Protein AF-A0AAE4V0A4-F1 (afdb_monomer_lite)

pLDDT: mean 91.13, std 12.95, range [42.94, 98.69]

Secondary structure (DSSP, 8-state):
----PPP-PPPPPP--HHHHHHTTTT-S-----SS---SHHHHHHHSTTTHHHHHHHHHH-GGGGG-

Radius of gyration: 24.74 Å; chains: 1; bounding box: 61×25×46 Å

InterPro domains:
  IPR037062 Malic enzyme, N-terminal domain superfamily [G3DSA:3.40.50.10380] (3-67)
  IPR046346 Aminoacid dehydrogenase-like, N-terminal domain superfamily [SSF53223] (20-64)

Structure (mmCIF, N/CA/C/O backbone):
data_AF-A0AAE4V0A4-F1
#
_entry.id   AF-A0AAE4V0A4-F1
#
loop_
_atom_site.group_PDB
_atom_site.id
_atom_site.type_symbol
_atom_site.label_atom_id
_atom_site.label_alt_id
_atom_site.label_comp_id
_atom_site.label_asym_id
_atom_site.label_entity_id
_atom_site.label_seq_id
_atom_site.pdbx_PDB_ins_code
_atom_site.Cartn_x
_atom_site.Cartn_y
_atom_site.Cartn_z
_atom_site.occupancy
_atom_site.B_iso_or_equiv
_atom_site.auth_seq_id
_atom_site.auth_comp_id
_atom_site.auth_asym_id
_atom_site.auth_atom_id
_atom_site.pdbx_PDB_model_num
ATOM 1 N N . MET A 1 1 ? -41.611 0.750 -35.384 1.00 42.94 1 MET A N 1
ATOM 2 C CA . MET A 1 1 ? -42.141 1.366 -34.150 1.00 42.94 1 MET A CA 1
ATOM 3 C C . MET A 1 1 ? -40.996 1.363 -33.145 1.00 42.94 1 MET A C 1
ATOM 5 O O . MET A 1 1 ? -40.662 0.296 -32.651 1.00 42.94 1 MET A O 1
ATOM 9 N N . SER A 1 2 ? -40.287 2.482 -32.981 1.00 53.88 2 SER A N 1
ATOM 10 C CA . SER A 1 2 ? -39.117 2.560 -32.093 1.00 53.88 2 SER A CA 1
ATOM 11 C C . SER A 1 2 ? -39.579 3.101 -30.745 1.00 53.88 2 SER A C 1
ATOM 13 O O . SER A 1 2 ? -40.093 4.217 -30.697 1.00 53.88 2 SER A O 1
ATOM 15 N N . ILE A 1 3 ? -39.466 2.302 -29.684 1.00 60.78 3 ILE A N 1
ATOM 16 C CA . ILE A 1 3 ? -39.698 2.778 -28.320 1.00 60.78 3 ILE A CA 1
ATOM 17 C C . ILE A 1 3 ? -38.441 3.520 -27.866 1.00 60.78 3 ILE A C 1
ATOM 19 O O . ILE A 1 3 ? -37.382 2.930 -27.675 1.00 60.78 3 ILE A O 1
ATOM 23 N N . VAL A 1 4 ? -38.538 4.839 -27.764 1.00 58.78 4 VAL A N 1
ATOM 24 C CA . VAL A 1 4 ? -37.505 5.642 -27.115 1.00 58.78 4 VAL A CA 1
ATOM 25 C C . VAL A 1 4 ? -37.775 5.5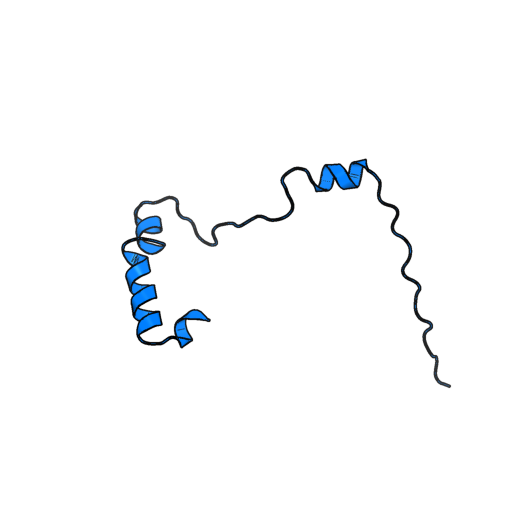27 -25.618 1.00 58.78 4 VAL A C 1
ATOM 27 O O . VAL A 1 4 ? -38.797 6.018 -25.149 1.00 58.78 4 VAL A O 1
ATOM 30 N N . SER A 1 5 ? -36.919 4.815 -24.882 1.00 67.25 5 SER A N 1
ATOM 31 C CA . SER A 1 5 ? -36.988 4.790 -23.418 1.00 67.25 5 SER A CA 1
ATOM 32 C C . SER A 1 5 ? -36.712 6.194 -22.885 1.00 67.25 5 SER A C 1
ATOM 34 O O . SER A 1 5 ? -35.668 6.775 -23.182 1.00 67.25 5 SER A O 1
ATOM 36 N N . GLU A 1 6 ? -37.657 6.747 -22.130 1.00 70.69 6 GLU A N 1
ATOM 37 C CA . GLU A 1 6 ? -37.504 8.051 -21.488 1.00 70.69 6 GLU A CA 1
ATOM 38 C C . GLU A 1 6 ? -36.376 8.021 -20.440 1.00 70.69 6 GLU A C 1
ATOM 40 O O . GLU A 1 6 ? -36.164 6.994 -19.785 1.00 70.69 6 GLU A O 1
ATOM 45 N N . PRO A 1 7 ? -35.637 9.131 -20.256 1.00 62.69 7 PRO A N 1
ATOM 46 C CA . PRO A 1 7 ? -34.587 9.200 -19.252 1.00 62.69 7 PRO A CA 1
ATOM 47 C C . PRO A 1 7 ? -35.206 9.148 -17.851 1.00 62.69 7 PRO A C 1
ATOM 49 O O . PRO A 1 7 ? -35.991 10.013 -17.470 1.00 62.69 7 PRO A O 1
ATOM 52 N N . THR A 1 8 ? -34.844 8.134 -17.064 1.00 67.94 8 THR A N 1
ATOM 53 C CA . THR A 1 8 ? -35.222 8.053 -15.650 1.00 67.94 8 THR A CA 1
ATOM 54 C C . THR A 1 8 ? -34.557 9.194 -14.883 1.00 67.94 8 THR A C 1
ATOM 56 O O . THR A 1 8 ? -33.335 9.231 -14.741 1.00 67.94 8 THR A O 1
ATOM 59 N N . THR A 1 9 ? -35.359 10.136 -14.386 1.00 72.44 9 THR A N 1
ATOM 60 C CA . THR A 1 9 ? -34.900 11.195 -13.481 1.00 72.44 9 THR A CA 1
ATOM 61 C C . THR A 1 9 ? -34.282 10.556 -12.232 1.00 72.44 9 THR A C 1
ATOM 63 O O . THR A 1 9 ? -34.942 9.716 -11.613 1.00 72.44 9 THR A O 1
ATOM 66 N N . PRO A 1 10 ? -33.047 10.916 -11.830 1.00 71.62 10 PRO A N 1
ATOM 67 C CA . PRO A 1 10 ? -32.440 10.355 -10.632 1.00 71.62 10 PRO A CA 1
ATOM 68 C C . PRO A 1 10 ? -33.290 10.733 -9.420 1.00 71.62 10 PRO A C 1
ATOM 70 O O . PRO A 1 10 ? -33.539 11.909 -9.146 1.00 71.62 10 PRO A O 1
ATOM 73 N N . GLN A 1 11 ? -33.777 9.716 -8.720 1.00 75.94 11 GLN A N 1
ATOM 74 C CA . GLN A 1 11 ? -34.598 9.897 -7.535 1.00 75.94 11 GLN A CA 1
ATOM 75 C C . GLN A 1 11 ? -33.713 10.426 -6.404 1.00 75.94 11 GLN A C 1
ATOM 77 O O . GLN A 1 11 ? -32.634 9.889 -6.147 1.00 75.94 11 GLN A O 1
ATOM 82 N N . LYS A 1 12 ? -34.144 11.514 -5.759 1.00 80.31 12 LYS A N 1
ATOM 83 C CA . LYS A 1 12 ? -33.409 12.121 -4.647 1.00 80.31 12 LYS A CA 1
ATOM 84 C C . LYS A 1 12 ? -33.354 11.119 -3.492 1.00 80.31 12 LYS A C 1
ATOM 86 O O . LYS A 1 12 ? -34.394 10.728 -2.969 1.00 80.31 12 LYS A O 1
ATOM 91 N N . VAL A 1 13 ? -32.146 10.701 -3.125 1.00 86.94 13 VAL A N 1
ATOM 92 C CA . VAL A 1 13 ? -31.914 9.879 -1.936 1.00 86.94 13 VAL A CA 1
ATOM 93 C C . VAL A 1 13 ? -31.968 10.807 -0.726 1.00 86.94 13 VAL A C 1
ATOM 95 O O . VAL A 1 13 ? -31.184 11.753 -0.642 1.00 86.94 13 VAL A O 1
ATOM 98 N N . GLU A 1 14 ? -32.916 10.573 0.177 1.00 90.69 14 GLU A N 1
ATOM 99 C CA . GLU A 1 14 ? -32.944 11.245 1.477 1.00 90.69 14 GLU A CA 1
ATOM 100 C C . GLU A 1 14 ? -31.940 10.543 2.399 1.00 90.69 14 GLU A C 1
ATOM 102 O O . GLU A 1 14 ? -32.016 9.331 2.583 1.00 90.69 14 GLU A O 1
ATOM 107 N N . LEU A 1 15 ? -30.984 11.304 2.932 1.00 94.56 15 LEU A N 1
ATOM 108 C CA . LEU A 1 15 ? -29.957 10.833 3.861 1.00 94.56 15 L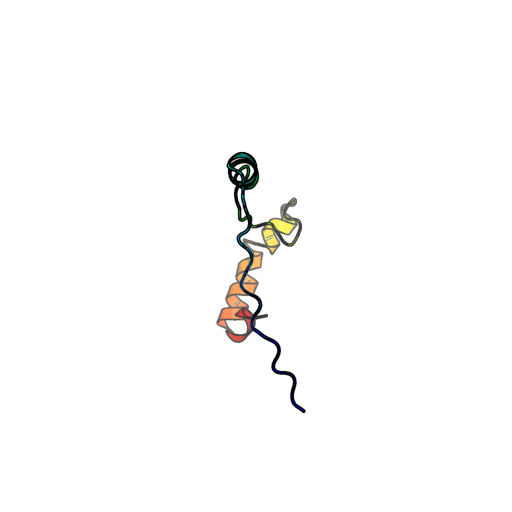EU A CA 1
ATOM 109 C C . LEU A 1 15 ? -30.169 11.530 5.199 1.00 94.56 15 LEU A C 1
ATOM 111 O O . LEU A 1 15 ? -30.354 12.748 5.234 1.00 94.56 15 LEU A O 1
ATOM 115 N N . THR A 1 16 ? -30.129 10.776 6.290 1.00 97.25 16 THR A N 1
ATOM 116 C CA . THR A 1 16 ? -30.200 11.346 7.635 1.00 97.25 16 THR A CA 1
ATOM 117 C C . THR A 1 16 ? -28.819 11.768 8.127 1.00 97.25 16 THR A C 1
ATOM 119 O O . THR A 1 16 ? -27.797 11.185 7.759 1.00 97.25 16 THR A O 1
ATOM 122 N N . ASP A 1 17 ? -28.784 12.760 9.016 1.00 96.56 17 ASP A N 1
ATOM 123 C CA . ASP A 1 17 ? -27.544 13.179 9.671 1.00 96.56 17 ASP A CA 1
ATOM 124 C C . ASP A 1 17 ? -26.889 12.013 10.422 1.00 96.56 17 ASP A C 1
ATOM 126 O O . ASP A 1 17 ? -25.674 11.850 10.366 1.00 96.56 17 ASP A O 1
ATOM 130 N N . GLU A 1 18 ? -27.683 11.163 11.078 1.00 97.62 18 GLU A N 1
ATOM 131 C CA . GLU A 1 18 ? -27.177 9.993 11.799 1.00 97.62 18 GLU A CA 1
ATOM 132 C C . GLU A 1 18 ? -26.445 9.015 10.869 1.00 97.62 18 GLU A C 1
ATOM 134 O O . GLU A 1 18 ? -25.316 8.628 11.171 1.00 97.62 18 GLU A O 1
ATOM 139 N N . GLU A 1 19 ? -27.019 8.684 9.707 1.00 96.44 19 GLU A N 1
ATOM 140 C CA . GLU A 1 19 ? -26.360 7.848 8.691 1.00 96.44 19 GLU A CA 1
ATOM 141 C C . GLU A 1 19 ? -25.070 8.493 8.178 1.00 96.44 19 GLU A C 1
ATOM 143 O O . GLU A 1 19 ? -24.043 7.822 8.030 1.00 96.44 19 GLU A O 1
ATOM 148 N N . ILE A 1 20 ? -25.101 9.807 7.942 1.00 96.12 20 ILE A N 1
ATOM 149 C CA . ILE A 1 20 ? -23.939 10.559 7.471 1.00 96.12 20 ILE A CA 1
ATOM 150 C C . ILE A 1 20 ? -22.826 10.512 8.518 1.00 96.12 20 ILE A C 1
ATOM 152 O O . ILE A 1 20 ? -21.701 10.132 8.189 1.00 96.12 20 ILE A O 1
ATOM 156 N N . PHE A 1 21 ? -23.103 10.873 9.771 1.00 97.25 21 PHE A N 1
ATOM 157 C CA . PHE A 1 21 ? -22.093 10.910 10.827 1.00 97.25 21 PHE A CA 1
ATOM 158 C C . PHE A 1 21 ? -21.570 9.515 11.166 1.00 97.25 21 PHE A C 1
ATOM 160 O O . PHE A 1 21 ? -20.355 9.353 11.298 1.00 97.25 21 PHE A O 1
ATOM 167 N N . ALA A 1 22 ? -22.440 8.502 11.226 1.00 97.06 22 ALA A N 1
ATOM 168 C CA . ALA A 1 22 ? -22.034 7.116 11.439 1.00 97.06 22 ALA A CA 1
ATOM 169 C C . ALA A 1 22 ? -21.069 6.638 10.344 1.00 97.06 22 ALA A C 1
ATOM 171 O O . ALA A 1 22 ? -20.023 6.071 10.657 1.00 97.06 22 ALA A O 1
ATOM 172 N N . GLY A 1 23 ? -21.350 6.953 9.075 1.00 95.44 23 GLY A N 1
ATOM 173 C CA . GLY A 1 23 ? -20.473 6.620 7.947 1.00 95.44 23 GLY A CA 1
ATOM 174 C C . GLY A 1 23 ? -19.120 7.346 7.939 1.00 95.44 23 GLY A C 1
ATOM 175 O O . GLY A 1 23 ? -18.254 7.010 7.135 1.00 95.44 23 GLY A O 1
ATOM 176 N N . HIS A 1 24 ? -18.916 8.343 8.806 1.00 97.00 24 HIS A N 1
ATOM 177 C CA . HIS A 1 24 ? -17.641 9.055 8.948 1.00 97.00 24 HIS A CA 1
ATOM 178 C C . HIS A 1 24 ? -16.787 8.552 10.115 1.00 97.00 24 HIS A C 1
ATOM 180 O O . HIS A 1 24 ? -15.597 8.881 10.186 1.00 97.00 24 HIS A O 1
ATOM 186 N N . ILE A 1 25 ? -17.357 7.757 11.020 1.00 97.06 25 ILE A N 1
ATOM 187 C CA . ILE A 1 25 ? -16.602 7.154 12.114 1.00 97.06 25 ILE A CA 1
ATOM 188 C C . ILE A 1 25 ? -15.586 6.165 11.535 1.00 97.06 25 ILE A C 1
ATOM 190 O O . ILE A 1 25 ? -15.922 5.308 10.728 1.00 97.06 25 ILE A O 1
ATOM 194 N N . GLY A 1 26 ? -14.322 6.290 11.946 1.00 95.06 26 GLY A N 1
ATOM 195 C CA . GLY A 1 26 ? -13.233 5.429 11.468 1.00 95.06 26 GLY A CA 1
ATOM 196 C C . GLY A 1 26 ? -12.587 5.871 10.149 1.00 95.06 26 GLY A C 1
ATOM 197 O O . GLY A 1 26 ? -11.571 5.304 9.760 1.00 95.06 26 GLY A O 1
ATOM 198 N N . GLY A 1 27 ? -13.098 6.927 9.506 1.00 95.50 27 GLY A N 1
ATOM 199 C CA . GLY A 1 27 ? -12.573 7.428 8.236 1.00 95.50 27 GLY A CA 1
ATOM 200 C C . GLY A 1 27 ? -13.128 6.687 7.017 1.00 95.50 27 GLY A C 1
ATOM 201 O O . GLY A 1 27 ? -13.929 5.769 7.129 1.00 95.50 27 GLY A O 1
ATOM 202 N N . LYS A 1 28 ? -12.735 7.141 5.822 1.00 95.69 28 LYS A N 1
ATOM 203 C CA . LYS A 1 28 ? -13.299 6.665 4.541 1.00 95.69 28 LYS A CA 1
ATOM 204 C C . LYS A 1 28 ? -12.331 5.835 3.706 1.00 95.69 28 LYS A C 1
ATOM 206 O O . LYS A 1 28 ? -12.760 5.119 2.812 1.00 95.69 28 LYS A O 1
ATOM 211 N N . LEU A 1 29 ? -11.034 5.979 3.960 1.00 96.50 29 LEU A N 1
ATOM 212 C CA . LEU A 1 29 ? -9.967 5.343 3.200 1.00 96.50 29 LEU A CA 1
ATOM 213 C C . LEU A 1 29 ? -8.951 4.758 4.176 1.00 96.50 29 LEU A C 1
ATOM 215 O O . LEU A 1 29 ? -8.585 5.416 5.151 1.00 96.50 29 LEU A O 1
ATOM 219 N N . SER A 1 30 ? -8.479 3.554 3.876 1.00 96.00 30 SER A N 1
ATOM 220 C CA . SER A 1 30 ? -7.372 2.891 4.558 1.00 96.00 30 SER A CA 1
ATOM 221 C C . SER A 1 30 ? -6.372 2.357 3.531 1.00 96.00 30 SER A C 1
ATOM 223 O O . SER A 1 30 ? -6.683 2.212 2.347 1.00 96.00 30 SER A O 1
ATOM 225 N N . VAL A 1 31 ? -5.150 2.092 3.987 1.00 96.62 31 VAL A N 1
ATOM 226 C CA . VAL A 1 31 ? -4.137 1.336 3.245 1.00 96.62 31 VAL A CA 1
ATOM 227 C C . VAL A 1 31 ? -3.691 0.206 4.154 1.00 96.62 31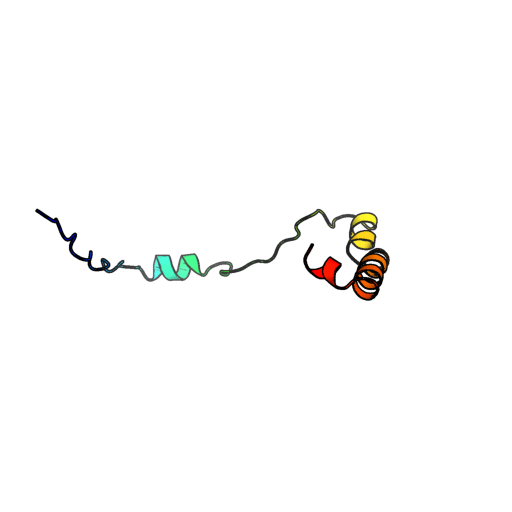 VAL A C 1
ATOM 229 O O . VAL A 1 31 ? -3.378 0.438 5.321 1.00 96.62 31 VAL A O 1
ATOM 232 N N . GLU A 1 32 ? -3.659 -1.005 3.615 1.00 96.44 32 GLU A N 1
ATOM 233 C CA . GLU A 1 32 ? -3.281 -2.207 4.349 1.00 96.44 32 GLU A CA 1
ATOM 234 C C . GLU A 1 32 ? -2.190 -2.963 3.597 1.00 96.44 32 GLU A C 1
ATOM 236 O O . GLU A 1 32 ? -2.009 -2.824 2.386 1.00 96.44 32 GLU A O 1
ATOM 241 N N . THR A 1 33 ? -1.427 -3.761 4.334 1.00 97.12 33 THR A N 1
ATOM 242 C CA . THR A 1 33 ? -0.366 -4.583 3.762 1.00 97.12 33 THR A CA 1
ATOM 243 C C . THR A 1 33 ? -0.964 -5.742 2.975 1.00 97.12 33 THR A C 1
ATOM 245 O O . THR A 1 33 ? -1.810 -6.469 3.486 1.00 97.12 33 THR A O 1
ATOM 248 N N . THR A 1 34 ? -0.463 -5.985 1.767 1.00 96.25 34 THR A N 1
ATOM 249 C CA . THR A 1 34 ? -0.885 -7.122 0.931 1.00 96.25 34 THR A CA 1
ATOM 250 C C . THR A 1 34 ? -0.228 -8.450 1.330 1.00 96.25 34 THR A C 1
ATOM 252 O O . THR A 1 34 ? -0.585 -9.500 0.800 1.00 96.25 34 THR A O 1
ATOM 255 N N . THR A 1 35 ? 0.732 -8.423 2.260 1.00 94.38 35 THR A N 1
ATOM 256 C CA . THR A 1 35 ? 1.428 -9.596 2.807 1.00 94.38 35 THR A CA 1
ATOM 257 C C . THR A 1 35 ? 1.792 -9.375 4.277 1.00 94.38 35 THR A C 1
ATOM 259 O O . THR A 1 35 ? 1.855 -8.233 4.734 1.00 94.38 35 THR A O 1
ATOM 262 N N . ALA A 1 36 ? 2.059 -10.451 5.020 1.00 96.69 36 ALA A N 1
ATOM 263 C CA . ALA A 1 36 ? 2.466 -10.368 6.421 1.00 96.69 36 ALA A CA 1
ATOM 264 C C . ALA A 1 36 ? 3.859 -9.727 6.571 1.00 96.69 36 ALA A C 1
ATOM 266 O O . ALA A 1 36 ? 4.807 -10.111 5.886 1.00 96.69 36 ALA A O 1
ATOM 267 N N . LEU A 1 37 ? 3.985 -8.774 7.500 1.00 97.31 37 LEU A N 1
ATOM 268 C CA . LEU A 1 37 ? 5.226 -8.052 7.830 1.00 97.31 37 LEU A CA 1
ATOM 269 C C . LEU A 1 37 ? 5.594 -8.195 9.320 1.00 97.31 37 LEU A C 1
ATOM 271 O O . LEU A 1 37 ? 6.094 -7.267 9.950 1.00 97.31 37 LEU A O 1
ATOM 275 N N . ASP A 1 38 ? 5.321 -9.359 9.900 1.00 97.88 38 ASP A N 1
ATOM 276 C CA . ASP A 1 38 ? 5.402 -9.652 11.338 1.00 97.88 38 ASP A CA 1
ATOM 277 C C . ASP A 1 38 ? 6.727 -10.299 11.781 1.00 97.88 38 ASP A C 1
ATOM 279 O O . ASP A 1 38 ? 6.949 -10.542 12.967 1.00 97.88 38 ASP A O 1
ATOM 283 N N . THR A 1 39 ? 7.647 -10.546 10.845 1.00 98.50 39 THR A N 1
ATOM 284 C CA . THR A 1 39 ? 8.976 -11.094 11.137 1.00 98.50 39 THR A CA 1
ATOM 285 C C . THR A 1 39 ? 10.087 -10.196 10.609 1.00 98.50 39 THR A C 1
ATOM 287 O O . THR A 1 39 ? 9.939 -9.521 9.591 1.00 98.50 39 THR A O 1
ATOM 290 N N . GLN A 1 40 ? 11.262 -10.254 11.247 1.00 98.56 40 GLN A N 1
ATOM 291 C CA . GLN A 1 40 ? 12.466 -9.581 10.743 1.00 98.56 40 GLN A CA 1
ATOM 292 C C . GLN A 1 40 ? 12.763 -9.983 9.294 1.00 98.56 40 GLN A C 1
ATOM 294 O O . GLN A 1 40 ? 13.091 -9.134 8.474 1.00 98.56 40 GLN A O 1
ATOM 299 N N . ARG A 1 41 ? 12.600 -11.270 8.963 1.00 98.25 41 ARG A N 1
ATOM 300 C CA . ARG A 1 41 ? 12.800 -11.764 7.599 1.00 98.25 41 ARG A CA 1
ATOM 301 C C . ARG A 1 41 ? 11.826 -11.114 6.615 1.00 98.25 41 ARG A C 1
ATOM 303 O O . ARG A 1 41 ? 12.267 -10.689 5.552 1.00 98.25 41 ARG A O 1
ATOM 310 N N . ALA A 1 42 ? 10.540 -11.026 6.959 1.00 98.25 42 ALA A N 1
ATOM 311 C CA . ALA A 1 42 ? 9.536 -10.379 6.114 1.00 98.25 42 ALA A CA 1
ATOM 312 C C . ALA A 1 42 ? 9.855 -8.890 5.899 1.00 98.25 42 ALA A C 1
ATOM 314 O O . ALA A 1 42 ? 9.867 -8.419 4.763 1.00 98.25 42 ALA A O 1
ATOM 315 N N . LEU A 1 43 ? 10.230 -8.177 6.965 1.00 98.06 43 LEU A N 1
ATOM 316 C CA . LEU A 1 43 ? 10.640 -6.772 6.890 1.00 98.06 43 LEU A CA 1
ATOM 317 C C . LEU A 1 43 ? 11.905 -6.575 6.046 1.00 98.06 43 LEU A C 1
ATOM 319 O O . LEU A 1 43 ? 11.975 -5.640 5.255 1.00 98.06 43 LEU A O 1
ATOM 323 N N . SER A 1 44 ? 12.889 -7.469 6.163 1.00 98.38 44 SER A N 1
ATOM 324 C CA . SER A 1 44 ? 14.117 -7.417 5.365 1.00 98.38 44 SER A CA 1
ATOM 325 C C . SER A 1 44 ? 13.892 -7.662 3.874 1.00 98.38 44 SER A C 1
ATOM 327 O O . SER A 1 44 ? 14.699 -7.203 3.070 1.00 98.38 44 SER A O 1
ATOM 329 N N . ILE A 1 45 ? 12.829 -8.379 3.501 1.00 97.56 45 ILE A N 1
ATOM 330 C CA . ILE A 1 45 ? 12.424 -8.572 2.102 1.00 97.56 45 ILE A CA 1
ATOM 331 C C . ILE A 1 45 ? 11.671 -7.337 1.596 1.00 97.56 45 ILE A C 1
ATOM 333 O O . ILE A 1 45 ? 11.989 -6.834 0.521 1.00 97.56 45 ILE A O 1
ATOM 337 N N . ALA A 1 46 ? 10.700 -6.841 2.370 1.00 97.75 46 ALA A N 1
ATOM 338 C CA . ALA A 1 46 ? 9.855 -5.711 1.984 1.00 97.75 46 ALA A CA 1
ATOM 339 C C . ALA A 1 46 ? 10.599 -4.363 1.979 1.00 97.75 46 ALA A C 1
ATOM 341 O O . ALA A 1 46 ? 10.251 -3.462 1.220 1.00 97.75 46 ALA A O 1
ATOM 342 N N . TYR A 1 47 ? 11.620 -4.220 2.824 1.00 96.81 47 TYR A N 1
ATOM 343 C CA . TYR A 1 47 ? 12.419 -3.009 2.965 1.00 96.81 47 TYR A CA 1
ATOM 344 C C . TYR A 1 47 ? 13.913 -3.344 2.911 1.00 96.81 47 TYR A C 1
ATOM 346 O O . TYR A 1 47 ? 14.337 -4.193 2.134 1.00 96.81 47 TYR A O 1
ATOM 354 N N . THR A 1 48 ? 14.755 -2.666 3.682 1.00 97.19 48 THR A N 1
ATOM 355 C CA . THR A 1 48 ? 16.200 -2.913 3.683 1.00 97.19 48 THR A CA 1
ATOM 356 C C . THR A 1 48 ? 16.542 -4.285 4.287 1.00 97.19 48 THR A C 1
ATOM 358 O O . THR A 1 48 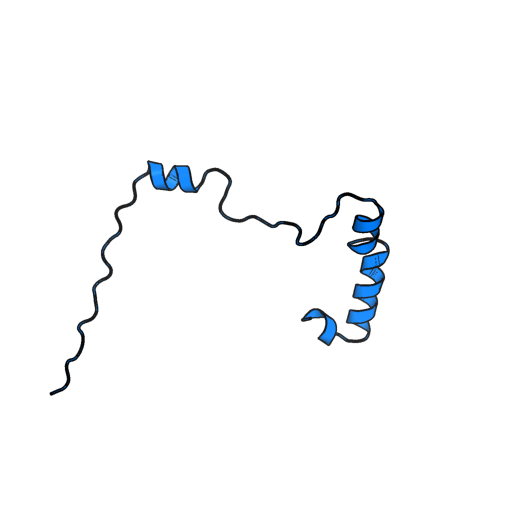? 16.069 -4.597 5.382 1.00 97.19 48 THR A O 1
ATOM 361 N N . PRO A 1 49 ? 17.430 -5.080 3.654 1.00 97.88 49 PRO A N 1
ATOM 362 C CA . PRO A 1 49 ? 18.181 -4.784 2.426 1.00 97.88 49 PRO A CA 1
ATOM 363 C C . PRO A 1 49 ? 17.497 -5.206 1.107 1.00 97.88 49 PRO A C 1
ATOM 365 O O . PRO A 1 49 ? 18.007 -4.856 0.042 1.00 97.88 49 PRO A O 1
ATOM 368 N N . GLY A 1 50 ? 16.384 -5.945 1.146 1.00 98.19 50 GLY A N 1
ATOM 369 C CA . GLY A 1 50 ? 15.713 -6.539 -0.019 1.00 98.19 50 GLY A CA 1
ATOM 370 C C . GLY A 1 50 ? 15.236 -5.535 -1.071 1.00 98.19 50 GLY A C 1
ATOM 371 O O . GLY A 1 50 ? 15.500 -5.726 -2.257 1.00 98.19 50 GLY A O 1
ATOM 372 N N . VAL A 1 51 ? 14.643 -4.412 -0.658 1.00 98.25 51 VAL A N 1
ATOM 373 C CA . VAL A 1 51 ? 14.120 -3.369 -1.563 1.00 98.25 51 VAL A CA 1
ATOM 374 C C . VAL A 1 51 ? 15.182 -2.828 -2.527 1.00 98.25 51 VAL A C 1
ATOM 376 O O . VAL A 1 51 ? 14.878 -2.494 -3.669 1.00 98.25 51 VAL A O 1
ATOM 379 N N . ALA A 1 52 ? 16.459 -2.840 -2.128 1.00 98.56 52 ALA A N 1
ATOM 380 C CA . ALA A 1 52 ? 17.554 -2.408 -2.987 1.00 98.56 52 ALA A CA 1
ATOM 381 C C . ALA A 1 52 ? 17.705 -3.287 -4.244 1.00 98.56 52 ALA A C 1
ATOM 383 O O . ALA A 1 52 ? 18.204 -2.812 -5.264 1.00 98.56 52 ALA A O 1
ATOM 384 N N . GLN A 1 53 ? 17.299 -4.562 -4.191 1.00 98.44 53 GLN A N 1
ATOM 385 C CA . GLN A 1 53 ? 17.277 -5.435 -5.368 1.00 98.44 53 GLN A CA 1
ATOM 386 C C . GLN A 1 53 ? 16.220 -4.973 -6.375 1.00 98.44 53 GLN A C 1
ATOM 388 O O . GLN A 1 53 ? 16.540 -4.866 -7.556 1.00 98.44 53 GLN A O 1
ATOM 393 N N . VAL A 1 54 ? 15.016 -4.626 -5.908 1.00 98.06 54 VAL A N 1
ATOM 394 C CA . VAL A 1 54 ? 13.937 -4.085 -6.752 1.00 98.06 54 V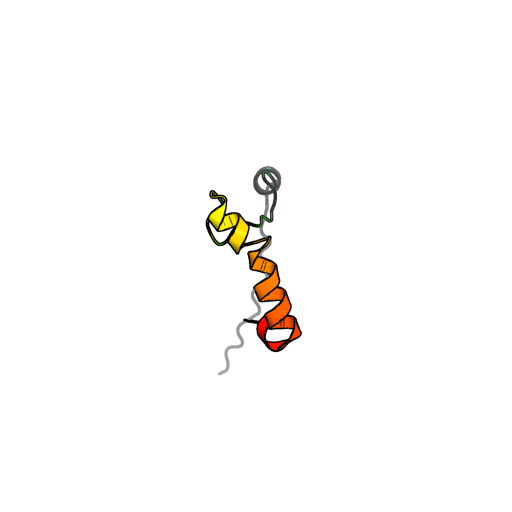AL A CA 1
ATOM 395 C C . VAL A 1 54 ? 14.354 -2.746 -7.360 1.00 98.06 54 VAL A C 1
ATOM 397 O O . VAL A 1 54 ? 14.256 -2.574 -8.571 1.00 98.06 54 VAL A O 1
ATOM 400 N N . SER A 1 55 ? 14.921 -1.831 -6.564 1.00 98.31 55 SER A N 1
ATOM 401 C CA . SER A 1 55 ? 15.388 -0.533 -7.073 1.00 98.31 55 SER A CA 1
ATOM 402 C C . SER A 1 55 ? 16.449 -0.677 -8.168 1.00 98.31 55 SER A C 1
ATOM 404 O O . SER A 1 55 ? 16.396 0.030 -9.169 1.00 98.31 55 SER A O 1
ATOM 406 N N . ARG A 1 56 ? 17.405 -1.607 -8.014 1.00 98.69 56 ARG A N 1
ATOM 407 C CA . ARG A 1 56 ? 18.414 -1.873 -9.054 1.00 98.69 56 ARG A CA 1
ATOM 408 C C . ARG A 1 56 ? 17.817 -2.512 -10.304 1.00 98.69 56 ARG A C 1
ATOM 410 O O . ARG A 1 56 ? 18.281 -2.201 -11.394 1.00 98.69 56 ARG A O 1
ATOM 417 N N . ALA A 1 57 ? 16.825 -3.388 -10.153 1.00 98.62 57 ALA A N 1
ATOM 418 C CA . ALA A 1 57 ? 16.144 -4.000 -11.288 1.00 98.62 57 ALA A CA 1
ATOM 419 C C . ALA A 1 57 ? 15.399 -2.944 -12.116 1.00 98.62 57 ALA A C 1
ATOM 421 O O . ALA A 1 57 ? 15.620 -2.872 -13.317 1.00 98.62 57 ALA A O 1
ATOM 422 N N . ILE A 1 58 ? 14.625 -2.066 -11.468 1.00 98.69 58 ILE A N 1
ATOM 423 C CA . ILE A 1 58 ? 13.911 -0.967 -12.141 1.00 98.69 58 ILE A CA 1
ATOM 424 C C . ILE A 1 58 ? 14.891 0.025 -12.780 1.00 98.69 58 ILE A C 1
ATOM 426 O O . ILE A 1 58 ? 14.657 0.502 -13.881 1.00 98.69 58 ILE A O 1
ATOM 430 N N . HIS A 1 59 ? 16.021 0.313 -12.127 1.00 98.56 59 HIS A N 1
ATOM 431 C CA . HIS A 1 59 ? 17.058 1.154 -12.730 1.00 98.56 59 HIS A CA 1
ATOM 432 C C . HIS A 1 59 ? 17.647 0.547 -14.015 1.00 98.56 59 HIS A C 1
ATOM 434 O O . HIS A 1 59 ? 17.999 1.283 -14.931 1.00 98.56 59 HIS A O 1
ATOM 440 N N . ALA A 1 60 ? 17.787 -0.781 -14.076 1.00 98.69 60 ALA A N 1
ATOM 441 C CA . ALA A 1 60 ? 18.283 -1.477 -15.261 1.00 98.69 60 ALA A CA 1
ATOM 442 C C . ALA A 1 60 ? 17.211 -1.632 -16.356 1.00 98.69 60 ALA A C 1
ATOM 444 O O . ALA A 1 60 ? 17.555 -1.678 -17.536 1.00 98.69 60 ALA A O 1
ATOM 445 N N . ASP A 1 61 ? 15.939 -1.727 -15.966 1.00 98.50 61 ASP A N 1
ATOM 446 C CA . ASP A 1 61 ? 14.782 -1.867 -16.848 1.00 98.50 61 ASP A CA 1
ATOM 447 C C . ASP A 1 61 ? 13.554 -1.188 -16.220 1.00 98.50 61 ASP A C 1
ATOM 449 O O . ASP A 1 61 ? 12.897 -1.741 -15.332 1.00 98.50 61 ASP A O 1
ATOM 453 N N . GLU A 1 62 ? 13.230 0.015 -16.700 1.00 98.25 62 GLU A N 1
ATOM 454 C CA . GLU A 1 62 ? 12.129 0.828 -16.168 1.00 98.25 62 GLU A CA 1
ATOM 455 C C . GLU A 1 62 ? 10.755 0.163 -16.347 1.00 98.25 62 GLU A C 1
ATOM 457 O O . GLU A 1 62 ? 9.841 0.431 -15.567 1.00 98.25 62 GLU A O 1
ATOM 462 N N . THR A 1 63 ? 10.605 -0.762 -17.305 1.00 98.00 63 THR A N 1
ATOM 463 C CA . THR A 1 63 ? 9.330 -1.464 -17.545 1.00 98.00 63 THR A CA 1
ATOM 464 C C . THR A 1 63 ? 8.919 -2.368 -16.380 1.00 98.00 63 THR A C 1
ATOM 466 O O . THR A 1 63 ? 7.764 -2.782 -16.285 1.00 98.00 63 THR A O 1
ATOM 469 N N . LEU A 1 64 ? 9.842 -2.662 -15.459 1.00 98.00 64 LEU A N 1
ATOM 470 C CA . LEU A 1 64 ? 9.573 -3.439 -14.252 1.00 98.00 64 LEU A CA 1
ATOM 471 C C . LEU A 1 64 ? 8.763 -2.678 -13.193 1.00 98.00 64 LEU A C 1
ATOM 473 O O . LEU A 1 64 ? 8.256 -3.320 -12.277 1.00 98.00 64 LEU A O 1
ATOM 477 N N . ALA A 1 65 ? 8.631 -1.351 -13.292 1.00 97.62 65 ALA A N 1
ATOM 478 C CA . ALA A 1 65 ? 7.854 -0.557 -12.338 1.00 97.62 65 ALA A CA 1
ATOM 479 C C . ALA A 1 65 ? 6.334 -0.807 -12.426 1.00 97.62 65 ALA A C 1
ATOM 481 O O . ALA A 1 65 ? 5.641 -0.665 -11.423 1.00 97.62 65 ALA A O 1
ATOM 482 N N . ASP A 1 66 ? 5.838 -1.211 -13.599 1.00 96.19 66 ASP A N 1
ATOM 483 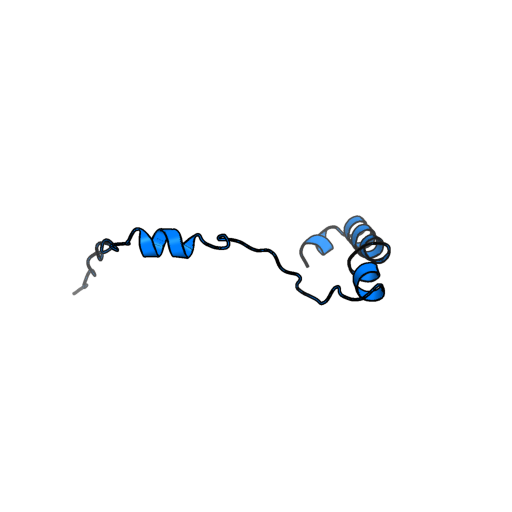C CA . ASP A 1 66 ? 4.407 -1.402 -13.875 1.00 96.19 66 ASP A CA 1
ATOM 484 C C . ASP A 1 66 ? 3.934 -2.864 -13.705 1.00 96.19 66 ASP A C 1
ATOM 486 O O . ASP A 1 66 ? 2.830 -3.209 -14.136 1.00 96.19 66 ASP A O 1
ATOM 490 N N . ARG A 1 67 ? 4.771 -3.754 -13.150 1.00 82.38 67 ARG A N 1
ATOM 491 C CA . ARG A 1 67 ? 4.493 -5.202 -13.054 1.00 82.38 67 ARG A CA 1
ATOM 492 C C . ARG A 1 67 ? 3.941 -5.654 -11.710 1.00 82.38 67 ARG A C 1
ATOM 494 O O . ARG A 1 67 ? 4.292 -5.053 -10.674 1.00 82.38 67 ARG A O 1
#

Sequence (67 aa):
MSIVSEPTTPQKVELTDEEIFAGHIGGKLSVETTTALDTQRALSIAYTPGVAQVSRAIHADETLADR

Organism: NCBI:txid1990687

Foldseek 3Di:
DDDDDDDDDDDDDDDDPVNVVVCPVPHDDDDDDPDDPPDPVSVCCVDPPNVVVVVVVCVVPVVSVVD